Protein AF-A0A736A253-F1 (afdb_monomer_lite)

Radius of gyration: 16.9 Å; chains: 1; bounding box: 37×21×48 Å

Secondary structure (DSSP, 8-state):
-HHHHHHHHPPPBTTTBTTHHHHHHHHHHHHHHHHHHHHHHHHHHHHHHH--HHHHHHHHHHHHHHHHHHHHTT-

Sequence (75 aa):
TGWVRGFGFAPADYQQGEGYRIMYLHVPAAIWSMGIYAAMAVAAFTGLVWQMKMATLAVAAMAPVGAVYTFIALV

pLDDT: mean 86.5, std 12.4, range [54.25, 97.31]

Organism: Salmonella typhimurium (NCBI:txid90371)

Foldseek 3Di:
DQLCCLLPPDAADPVRGNVSSLCSQQVVLVVVLVVLVVLLVVLVVCCVPVVDPVSVVSNVVSVVVSVVSVVSNVD

InterPro domains:
  IPR002541 Cytochrome c assembly protein [PF01578] (10-75)
  IPR003557 Cytochrome c-type biogenesis protein CcmC [PR01386] (11-28)
  IPR003557 Cytochrome c-type biogenesis protein CcmC [PR01386] (28-48)
  IPR003557 Cytochrome c-type biogenesis protein CcmC [PR01386] (66-75)

Structure (mmCIF, N/CA/C/O backbone):
data_AF-A0A736A253-F1
#
_entry.id   AF-A0A736A253-F1
#
loop_
_atom_site.group_PDB
_atom_site.id
_atom_site.type_symbol
_atom_site.label_atom_id
_atom_site.label_alt_id
_atom_site.label_comp_id
_atom_site.label_asym_id
_atom_site.label_entity_id
_atom_site.label_seq_id
_atom_site.pdbx_PDB_ins_code
_atom_site.Cartn_x
_atom_site.Cartn_y
_atom_site.Cartn_z
_atom_site.occupancy
_atom_site.B_iso_or_equiv
_atom_site.auth_seq_id
_atom_site.auth_comp_id
_atom_site.auth_asym_id
_atom_site.auth_atom_id
_atom_site.pdbx_PDB_model_num
ATOM 1 N N . THR A 1 1 ? 12.89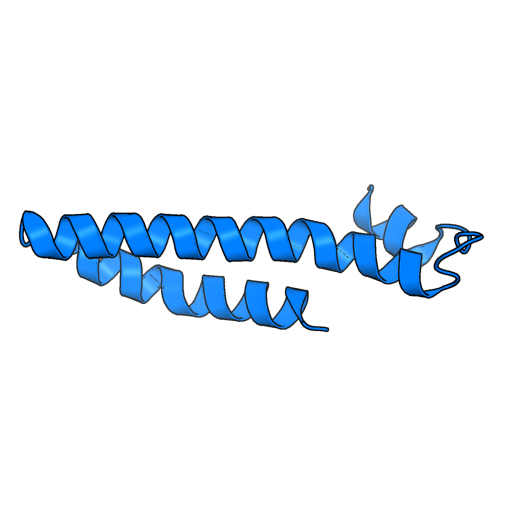7 -14.578 -9.920 1.00 54.25 1 THR A N 1
ATOM 2 C CA . THR A 1 1 ? 13.629 -14.393 -11.197 1.00 54.25 1 THR A CA 1
ATOM 3 C C . THR A 1 1 ? 13.017 -13.347 -12.130 1.00 54.25 1 THR A C 1
ATOM 5 O O . THR A 1 1 ? 13.777 -12.715 -12.850 1.00 54.25 1 THR A O 1
ATOM 8 N N . GLY A 1 2 ? 11.693 -13.107 -12.114 1.00 60.06 2 GLY A N 1
ATOM 9 C CA . GLY A 1 2 ? 11.040 -12.115 -12.993 1.00 60.06 2 GLY A CA 1
ATOM 10 C C . GLY A 1 2 ? 11.480 -10.659 -12.783 1.00 60.06 2 GLY A C 1
ATOM 11 O O . GLY A 1 2 ? 11.795 -9.987 -13.754 1.00 60.06 2 GLY A O 1
ATOM 12 N N . TRP A 1 3 ? 11.607 -10.207 -11.531 1.00 58.72 3 TRP A N 1
ATOM 13 C CA . TRP A 1 3 ? 11.995 -8.827 -11.190 1.00 58.72 3 TRP A CA 1
ATOM 14 C C . TRP A 1 3 ? 13.364 -8.406 -11.742 1.00 58.72 3 TRP A C 1
ATOM 16 O O . TRP A 1 3 ? 13.494 -7.348 -12.345 1.00 58.72 3 TRP A O 1
ATOM 26 N N . VAL A 1 4 ? 14.374 -9.269 -11.599 1.00 59.62 4 VAL A N 1
ATOM 27 C CA . VAL A 1 4 ? 15.751 -8.989 -12.048 1.00 59.62 4 VAL A CA 1
ATOM 28 C C . VAL A 1 4 ? 15.849 -8.949 -13.575 1.00 59.62 4 VAL A C 1
ATOM 30 O O . VAL A 1 4 ? 16.547 -8.108 -14.131 1.00 59.62 4 VAL A O 1
ATOM 33 N N . ARG A 1 5 ? 15.135 -9.841 -14.272 1.00 56.62 5 ARG A N 1
ATOM 34 C CA . ARG A 1 5 ? 15.157 -9.906 -15.741 1.00 56.62 5 ARG A CA 1
ATOM 35 C C . ARG A 1 5 ? 14.284 -8.833 -16.393 1.00 56.62 5 ARG A C 1
ATOM 37 O O . ARG A 1 5 ? 14.689 -8.290 -17.411 1.00 56.62 5 ARG A O 1
ATOM 44 N N . GLY A 1 6 ? 13.135 -8.512 -15.797 1.00 61.44 6 GLY A N 1
ATOM 45 C CA . GLY A 1 6 ? 12.228 -7.469 -16.282 1.00 61.44 6 GLY A CA 1
ATOM 46 C C . GLY A 1 6 ? 12.807 -6.067 -16.104 1.00 61.44 6 GLY A C 1
ATOM 47 O O . GLY A 1 6 ? 12.910 -5.317 -17.064 1.00 61.44 6 GLY A O 1
ATOM 48 N N . PHE A 1 7 ? 13.270 -5.727 -14.901 1.00 62.69 7 PHE A N 1
ATOM 49 C CA . PHE A 1 7 ? 13.800 -4.387 -14.641 1.00 62.69 7 PHE A CA 1
ATOM 50 C C . PHE A 1 7 ? 15.205 -4.180 -15.237 1.00 62.69 7 PHE A C 1
ATOM 52 O O . PHE A 1 7 ? 15.518 -3.100 -15.725 1.00 62.69 7 PHE A O 1
ATOM 59 N N . GLY A 1 8 ? 16.056 -5.216 -15.217 1.00 65.38 8 GLY A N 1
ATOM 60 C CA . GLY A 1 8 ? 17.465 -5.101 -15.615 1.00 65.38 8 GLY A CA 1
ATOM 61 C C . GLY A 1 8 ? 17.787 -5.447 -17.072 1.00 65.38 8 GLY A C 1
ATOM 62 O O . GLY A 1 8 ? 18.783 -4.953 -17.590 1.00 65.38 8 GLY A O 1
ATOM 63 N N . PHE A 1 9 ? 16.989 -6.291 -17.738 1.00 64.75 9 PHE A N 1
ATOM 64 C CA . PHE A 1 9 ? 17.337 -6.852 -19.057 1.00 64.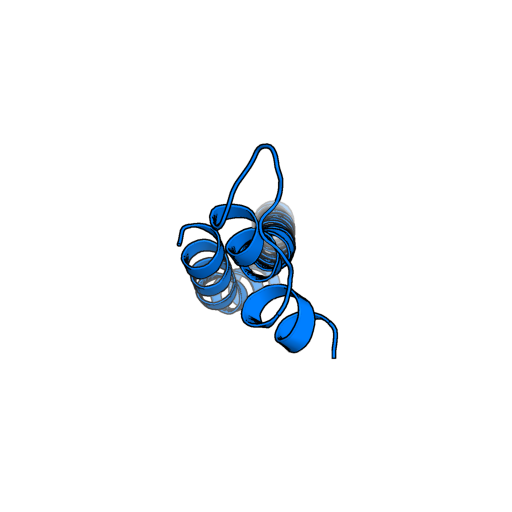75 9 PHE A CA 1
ATOM 65 C C . PHE A 1 9 ? 16.194 -6.817 -20.082 1.00 64.75 9 PHE A C 1
ATOM 67 O O . PHE A 1 9 ? 16.364 -7.335 -21.187 1.00 64.75 9 PHE A O 1
ATOM 74 N N . ALA A 1 10 ? 15.032 -6.240 -19.754 1.00 70.50 10 ALA A N 1
ATOM 75 C CA . ALA A 1 10 ? 13.948 -6.143 -20.725 1.00 70.50 10 ALA A CA 1
ATOM 76 C C . ALA A 1 10 ? 14.301 -5.130 -21.830 1.00 70.50 10 ALA A C 1
ATOM 78 O O . ALA A 1 10 ? 14.738 -4.016 -21.517 1.00 70.50 10 ALA A O 1
ATOM 79 N N . PRO A 1 11 ? 14.115 -5.478 -23.116 1.00 70.19 11 PRO A N 1
ATOM 80 C CA . PRO A 1 11 ? 14.282 -4.521 -24.203 1.00 70.19 11 PRO A CA 1
ATOM 81 C C . PRO A 1 11 ? 13.300 -3.353 -24.034 1.00 70.19 11 PRO A C 1
ATOM 83 O O . PRO A 1 11 ? 12.232 -3.515 -23.442 1.00 70.19 11 PRO A O 1
ATOM 86 N N . ALA A 1 12 ? 13.689 -2.172 -24.518 1.00 71.88 12 ALA A N 1
ATOM 87 C CA . ALA A 1 12 ? 12.806 -1.012 -2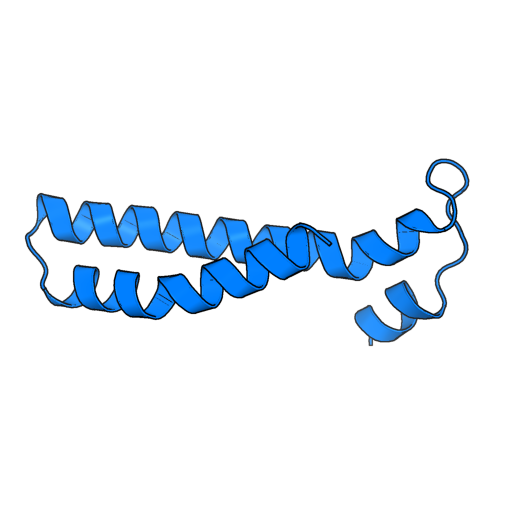4.534 1.00 71.88 12 ALA A CA 1
ATOM 88 C C . ALA A 1 12 ? 11.547 -1.330 -25.347 1.00 71.88 12 ALA A C 1
ATOM 90 O O . ALA A 1 12 ? 11.632 -1.936 -26.418 1.00 71.88 12 ALA A O 1
ATOM 91 N N . ASP A 1 13 ? 10.394 -0.925 -24.828 1.00 77.44 13 ASP A N 1
ATOM 92 C CA . ASP A 1 13 ? 9.143 -1.081 -25.555 1.00 77.44 13 ASP A CA 1
ATOM 93 C C . ASP A 1 13 ? 9.052 -0.037 -26.677 1.00 77.44 13 ASP A C 1
ATOM 95 O O . ASP A 1 13 ? 9.557 1.079 -26.548 1.00 77.44 13 ASP A O 1
ATOM 99 N N . TYR A 1 14 ? 8.402 -0.383 -27.788 1.00 69.62 14 TYR A N 1
ATOM 100 C CA . TYR A 1 14 ? 8.303 0.507 -28.948 1.00 69.62 14 TYR A CA 1
ATOM 101 C C . TYR A 1 14 ? 7.487 1.781 -28.657 1.00 69.62 14 TYR A C 1
ATOM 103 O O . TYR A 1 14 ? 7.772 2.829 -29.232 1.00 69.62 14 TYR A O 1
ATOM 111 N N . GLN A 1 15 ? 6.490 1.716 -27.765 1.00 79.81 15 GLN A N 1
ATOM 112 C CA . GLN A 1 15 ? 5.623 2.852 -27.429 1.00 79.81 15 GLN A CA 1
ATOM 113 C C . GLN A 1 15 ? 6.055 3.564 -26.145 1.00 79.81 15 GLN A C 1
ATOM 115 O O . GLN A 1 15 ? 5.932 4.783 -26.049 1.00 79.81 15 GLN A O 1
ATOM 120 N N . GLN A 1 16 ? 6.561 2.822 -25.160 1.00 69.06 16 GLN A N 1
ATOM 121 C CA . GLN A 1 16 ? 6.935 3.374 -23.851 1.00 69.06 16 GLN A CA 1
ATOM 122 C C . GLN A 1 16 ? 8.447 3.574 -23.659 1.00 69.06 16 GLN A C 1
ATOM 124 O O . GLN A 1 16 ? 8.874 4.109 -22.632 1.00 69.06 16 GLN A O 1
ATOM 129 N N . GLY A 1 17 ? 9.266 3.167 -24.632 1.00 79.12 17 GLY A N 1
ATOM 130 C CA . GLY A 1 17 ? 10.718 3.295 -24.587 1.00 79.12 17 GLY A CA 1
ATOM 131 C C . GLY A 1 17 ? 11.326 2.613 -23.359 1.00 79.12 17 GLY A C 1
ATOM 132 O O . GLY A 1 17 ? 10.930 1.520 -22.953 1.00 79.12 17 GLY A O 1
ATOM 133 N N . GLU A 1 18 ? 12.293 3.286 -22.738 1.00 76.75 18 GLU A N 1
ATOM 134 C CA . GLU A 1 18 ? 12.984 2.819 -21.528 1.00 76.75 18 GLU A CA 1
ATOM 135 C C . GLU A 1 18 ? 12.095 2.861 -20.267 1.00 76.75 18 GLU A C 1
ATOM 137 O O . GLU A 1 18 ? 12.338 2.119 -19.314 1.00 76.75 18 GLU A O 1
ATOM 142 N N . GLY A 1 19 ? 11.015 3.658 -20.272 1.00 74.88 19 GLY A N 1
ATOM 143 C CA . GLY A 1 19 ? 10.064 3.756 -19.155 1.00 74.88 19 GLY A CA 1
ATOM 144 C C . GLY A 1 19 ? 9.314 2.450 -18.873 1.00 74.88 19 GLY A C 1
ATOM 145 O O . GLY A 1 19 ? 8.903 2.200 -17.740 1.00 74.88 19 GLY A O 1
ATOM 146 N N . TYR A 1 20 ? 9.219 1.564 -19.869 1.00 79.62 20 TYR A N 1
ATOM 147 C CA . TYR A 1 20 ? 8.663 0.217 -19.724 1.00 79.62 20 TYR A CA 1
ATOM 148 C C . TYR A 1 20 ? 9.360 -0.608 -18.631 1.00 79.62 20 TYR A C 1
ATOM 150 O O . TYR A 1 20 ? 8.724 -1.404 -17.940 1.00 79.62 20 TYR A O 1
ATOM 158 N N . ARG A 1 21 ? 10.662 -0.389 -18.401 1.00 80.06 21 ARG A N 1
ATOM 159 C CA . ARG A 1 21 ? 11.405 -1.128 -17.370 1.00 80.06 21 A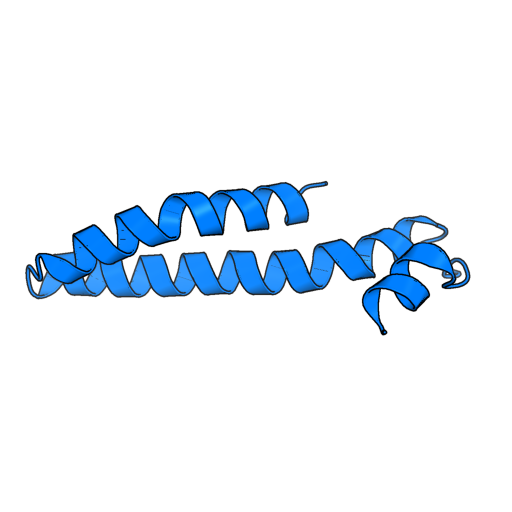RG A CA 1
ATOM 160 C C . ARG A 1 21 ? 10.910 -0.815 -15.959 1.00 80.06 21 ARG A C 1
ATOM 162 O O . ARG A 1 21 ? 10.865 -1.716 -15.123 1.00 80.06 21 ARG A O 1
ATOM 169 N N . ILE A 1 22 ? 10.473 0.423 -15.712 1.00 83.25 22 ILE A N 1
ATOM 170 C CA . ILE A 1 22 ? 9.978 0.866 -14.401 1.00 83.25 22 ILE A CA 1
ATOM 171 C C . ILE A 1 22 ? 8.645 0.191 -14.053 1.00 83.25 22 ILE A C 1
ATOM 173 O O . ILE A 1 22 ? 8.414 -0.132 -12.888 1.00 83.25 22 ILE A O 1
ATOM 177 N N . MET A 1 23 ? 7.808 -0.144 -15.044 1.00 85.25 23 MET A N 1
ATOM 178 C CA . MET A 1 23 ? 6.538 -0.850 -14.815 1.00 85.25 23 MET A CA 1
ATOM 179 C C . MET A 1 23 ? 6.707 -2.196 -14.105 1.00 85.25 23 MET A C 1
ATOM 181 O O . MET A 1 23 ? 5.829 -2.583 -13.335 1.00 85.25 23 MET A O 1
ATOM 185 N N . TYR A 1 24 ? 7.835 -2.887 -14.286 1.00 82.81 24 TYR A N 1
ATOM 186 C CA . TYR A 1 24 ? 8.098 -4.137 -13.569 1.00 82.81 24 TYR A CA 1
ATOM 187 C C . TYR A 1 24 ? 8.246 -3.957 -12.057 1.00 82.81 24 TYR A C 1
ATOM 189 O O . TYR A 1 24 ? 8.016 -4.913 -11.321 1.00 82.81 24 TYR A O 1
ATOM 197 N N . LEU A 1 25 ? 8.620 -2.759 -11.598 1.00 84.38 25 LEU A N 1
ATOM 198 C CA . LEU A 1 25 ? 8.647 -2.405 -10.181 1.00 84.38 25 LEU A CA 1
ATOM 199 C C . LEU A 1 25 ? 7.329 -1.754 -9.750 1.00 84.38 25 LEU A C 1
ATOM 201 O O . LEU A 1 25 ? 6.717 -2.159 -8.761 1.00 84.38 25 LEU A O 1
ATOM 205 N N . HIS A 1 26 ? 6.891 -0.772 -10.531 1.00 90.12 26 HIS A N 1
ATOM 206 C CA . HIS A 1 26 ? 5.770 0.100 -10.223 1.00 90.12 26 HIS A CA 1
ATOM 207 C C . HIS A 1 26 ? 4.429 -0.639 -10.204 1.00 90.12 26 HIS A C 1
ATOM 209 O O . HIS A 1 26 ? 3.666 -0.492 -9.255 1.00 90.12 26 HIS A O 1
ATOM 215 N N . VAL A 1 27 ? 4.130 -1.474 -11.209 1.00 91.19 27 VAL A N 1
ATOM 216 C CA . VAL A 1 27 ? 2.813 -2.129 -11.324 1.00 91.19 27 VAL A CA 1
ATOM 217 C C . VAL A 1 27 ? 2.549 -3.079 -10.152 1.00 91.19 27 VAL A C 1
ATOM 219 O O . VAL A 1 27 ? 1.497 -2.963 -9.519 1.00 91.19 27 VAL A O 1
ATOM 222 N N . PRO A 1 28 ? 3.474 -3.982 -9.774 1.00 91.12 28 PRO A N 1
ATOM 223 C CA . PRO A 1 28 ? 3.259 -4.799 -8.588 1.00 91.12 28 PRO A CA 1
ATOM 224 C C . PRO A 1 28 ? 3.217 -3.978 -7.289 1.00 91.12 28 PRO A C 1
ATOM 226 O O . PRO A 1 28 ? 2.431 -4.306 -6.401 1.00 91.12 28 PRO A O 1
ATOM 229 N N . ALA A 1 29 ? 4.022 -2.913 -7.166 1.00 92.75 29 ALA A N 1
ATOM 230 C CA . ALA A 1 29 ? 3.982 -2.030 -5.999 1.00 92.75 29 ALA A CA 1
ATOM 231 C C . ALA A 1 29 ? 2.621 -1.325 -5.864 1.00 92.75 29 ALA A C 1
ATOM 233 O O . ALA A 1 29 ? 2.065 -1.274 -4.767 1.00 92.75 29 ALA A O 1
ATOM 234 N N . ALA A 1 30 ? 2.041 -0.872 -6.979 1.00 93.50 30 ALA A N 1
ATOM 235 C CA . ALA A 1 30 ? 0.718 -0.260 -7.027 1.00 93.50 30 ALA A CA 1
ATOM 236 C C . ALA A 1 30 ? -0.387 -1.243 -6.607 1.00 93.50 30 ALA A C 1
ATOM 238 O O . ALA A 1 30 ? -1.268 -0.879 -5.829 1.00 93.50 30 ALA A O 1
ATOM 239 N N . ILE A 1 31 ? -0.322 -2.505 -7.054 1.00 95.81 31 ILE A N 1
ATOM 240 C CA . ILE A 1 31 ? -1.280 -3.551 -6.648 1.00 95.81 31 ILE A CA 1
ATOM 241 C C . ILE A 1 31 ? -1.249 -3.756 -5.126 1.00 95.81 31 ILE A C 1
ATOM 243 O O . ILE A 1 31 ? -2.304 -3.796 -4.488 1.00 95.81 31 ILE A O 1
ATOM 247 N N . TRP A 1 32 ? -0.057 -3.840 -4.527 1.00 94.75 32 TRP A N 1
ATOM 248 C CA . TRP A 1 32 ? 0.083 -3.990 -3.076 1.00 94.75 32 TRP A CA 1
ATOM 249 C C . TRP A 1 32 ? -0.351 -2.745 -2.302 1.00 94.75 32 TRP A C 1
ATOM 251 O O . TRP A 1 32 ? -1.046 -2.881 -1.296 1.00 94.75 32 TRP A O 1
ATOM 261 N N . SER A 1 33 ? -0.009 -1.546 -2.781 1.00 95.94 33 SER A N 1
ATOM 262 C CA . SER A 1 33 ? -0.466 -0.282 -2.188 1.00 95.94 33 SER A CA 1
ATOM 263 C C . SER A 1 33 ? -1.997 -0.225 -2.123 1.00 95.94 33 SER A C 1
ATOM 265 O O . SER A 1 33 ? -2.571 -0.060 -1.043 1.00 95.94 33 SER A O 1
ATOM 267 N N . MET A 1 34 ? -2.675 -0.463 -3.250 1.00 95.62 34 MET A N 1
ATOM 268 C CA . MET A 1 34 ? -4.139 -0.460 -3.314 1.00 95.62 34 MET A CA 1
ATOM 269 C C . MET A 1 34 ? -4.761 -1.548 -2.431 1.00 95.62 34 MET A C 1
ATOM 271 O O . MET A 1 34 ? -5.751 -1.289 -1.747 1.00 95.62 34 MET A O 1
ATOM 275 N N . GLY A 1 35 ? -4.168 -2.745 -2.396 1.00 96.88 35 GLY A N 1
ATOM 276 C CA . GLY A 1 35 ? -4.626 -3.837 -1.537 1.00 96.88 35 GLY A CA 1
ATOM 277 C C . GLY A 1 35 ? -4.551 -3.493 -0.046 1.00 96.88 35 GLY A C 1
ATOM 278 O O . GLY A 1 35 ? -5.506 -3.741 0.691 1.00 96.88 35 GLY A O 1
ATOM 279 N N . ILE A 1 36 ? -3.455 -2.869 0.398 1.00 96.44 36 ILE A N 1
ATOM 280 C CA . ILE A 1 36 ? -3.287 -2.456 1.798 1.00 96.44 36 ILE A CA 1
ATOM 281 C C . ILE A 1 36 ? -4.272 -1.342 2.156 1.00 96.44 36 ILE A C 1
ATOM 283 O O . ILE A 1 36 ? -4.906 -1.418 3.207 1.00 96.44 36 ILE A O 1
ATOM 287 N N . TYR A 1 37 ? -4.472 -0.344 1.291 1.00 95.81 37 TYR A N 1
ATOM 288 C CA . TYR A 1 37 ? -5.470 0.697 1.551 1.00 95.81 37 TYR A CA 1
ATOM 289 C C . TYR A 1 37 ? -6.900 0.156 1.578 1.00 95.81 37 TYR A C 1
ATOM 291 O O . TYR A 1 37 ? -7.685 0.576 2.426 1.00 95.81 37 TYR A O 1
ATOM 299 N N . ALA A 1 38 ? -7.237 -0.807 0.717 1.00 97.25 38 ALA A N 1
ATOM 300 C CA . ALA A 1 38 ? -8.529 -1.482 0.771 1.00 97.25 38 ALA A CA 1
ATOM 301 C C . ALA A 1 38 ? -8.706 -2.243 2.096 1.00 97.25 38 ALA A C 1
ATOM 303 O O . ALA A 1 38 ? -9.737 -2.109 2.756 1.00 97.25 38 ALA A O 1
ATOM 304 N N . ALA A 1 39 ? -7.682 -2.979 2.540 1.00 96.56 39 ALA A N 1
ATOM 305 C CA . ALA A 1 39 ? -7.700 -3.670 3.827 1.00 96.56 39 ALA A CA 1
ATOM 306 C C . ALA A 1 39 ? -7.819 -2.693 5.011 1.00 96.56 39 ALA A C 1
ATOM 308 O O . ALA A 1 39 ? -8.598 -2.936 5.933 1.00 96.56 39 ALA A O 1
ATOM 309 N N . MET A 1 40 ? -7.112 -1.559 4.971 1.00 96.94 40 MET A N 1
ATOM 310 C CA . MET A 1 40 ? -7.244 -0.486 5.959 1.00 96.94 40 MET A CA 1
ATOM 311 C C . MET A 1 40 ? -8.649 0.115 5.966 1.00 96.94 40 MET A C 1
ATOM 313 O O . MET A 1 40 ? -9.186 0.346 7.043 1.00 96.94 40 MET A O 1
ATOM 317 N N . ALA A 1 41 ? -9.261 0.341 4.801 1.00 96.62 41 ALA A N 1
ATOM 318 C CA . ALA A 1 41 ? -10.622 0.860 4.706 1.00 96.62 41 ALA A CA 1
ATOM 319 C C . ALA A 1 4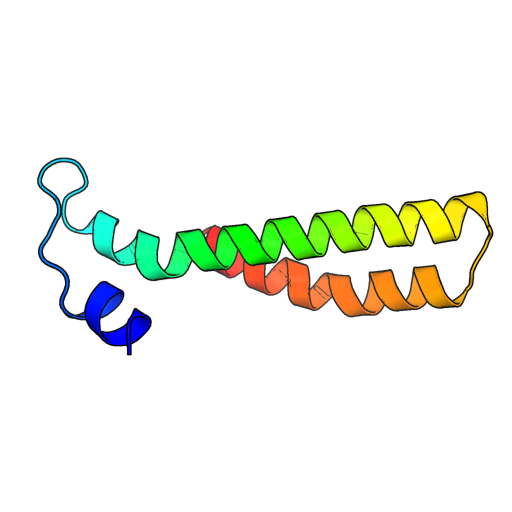1 ? -11.636 -0.108 5.333 1.00 96.62 41 ALA A C 1
ATOM 321 O O . ALA A 1 41 ? -12.481 0.312 6.123 1.00 96.62 41 ALA A O 1
ATOM 322 N N . VAL A 1 42 ? -11.508 -1.411 5.058 1.00 96.81 42 VAL A N 1
ATOM 323 C CA . VAL A 1 42 ? -12.352 -2.449 5.671 1.00 96.81 42 VAL A CA 1
ATOM 324 C C . VAL A 1 42 ? -12.127 -2.520 7.183 1.00 96.81 42 VAL A C 1
ATOM 326 O O . VAL A 1 42 ? -13.093 -2.556 7.939 1.00 96.81 42 VAL A O 1
ATOM 329 N N . ALA A 1 43 ? -10.876 -2.495 7.648 1.00 95.44 43 ALA A N 1
ATOM 330 C CA . ALA A 1 43 ? -10.557 -2.525 9.075 1.00 95.44 43 ALA A CA 1
ATOM 331 C C . ALA A 1 43 ? -11.024 -1.254 9.812 1.00 95.44 43 ALA A C 1
ATOM 333 O O . ALA A 1 43 ? -11.533 -1.330 10.927 1.00 95.44 43 ALA A O 1
ATOM 334 N N . ALA A 1 44 ? -10.916 -0.081 9.190 1.00 95.00 44 ALA A N 1
ATOM 335 C CA . ALA A 1 44 ? -11.436 1.162 9.748 1.00 95.00 44 ALA A CA 1
ATOM 336 C C . ALA A 1 44 ? -12.968 1.138 9.822 1.00 95.00 44 ALA A C 1
ATOM 338 O O . ALA A 1 44 ? -13.540 1.523 10.841 1.00 95.00 44 ALA A O 1
ATOM 339 N N . PHE A 1 45 ? -13.635 0.629 8.782 1.00 96.62 45 PHE A N 1
ATOM 340 C CA . PHE A 1 45 ? -15.085 0.456 8.772 1.00 96.62 45 PHE A CA 1
ATOM 341 C C . PHE A 1 45 ? -15.552 -0.503 9.873 1.00 96.62 45 PHE A C 1
ATOM 343 O O . PHE A 1 45 ? -16.468 -0.172 10.626 1.00 96.62 45 PHE A O 1
ATOM 350 N N . THR A 1 46 ? -14.902 -1.661 10.031 1.00 95.81 46 THR A N 1
ATOM 351 C CA . THR A 1 46 ? -15.265 -2.612 11.092 1.00 95.81 46 THR A CA 1
ATOM 352 C C . THR A 1 46 ? -14.985 -2.054 12.487 1.00 95.81 46 THR A C 1
ATOM 354 O O . THR A 1 46 ? -15.804 -2.223 13.392 1.00 95.81 46 THR A O 1
ATOM 357 N N . GLY A 1 47 ? -13.877 -1.325 12.653 1.00 94.56 47 GLY A N 1
ATOM 358 C CA . GLY A 1 47 ? -13.559 -0.583 13.870 1.00 94.56 47 GLY A CA 1
ATOM 359 C C . GLY A 1 47 ? -14.590 0.497 14.201 1.00 94.56 47 GLY A C 1
ATOM 360 O O . GLY A 1 47 ? -14.917 0.672 15.368 1.00 94.56 47 GLY A O 1
ATOM 361 N N . LEU A 1 48 ? -15.155 1.174 13.198 1.00 95.44 48 LEU A N 1
ATOM 362 C CA . LEU A 1 48 ? -16.178 2.203 13.394 1.00 95.44 48 LEU A CA 1
ATOM 363 C C . LEU A 1 48 ? -17.550 1.605 13.740 1.00 95.44 48 LEU A C 1
ATOM 365 O O . LEU A 1 48 ? -18.192 2.065 14.680 1.00 95.44 48 LEU A O 1
ATOM 369 N N . VAL A 1 49 ? -18.000 0.581 13.012 1.00 97.31 49 VAL A N 1
ATOM 370 C CA . VAL A 1 49 ? -19.348 0.011 13.183 1.00 97.31 49 VAL A CA 1
ATOM 371 C C . VAL A 1 49 ? -19.447 -0.845 14.444 1.00 97.31 49 VAL A C 1
ATOM 373 O O . VAL A 1 49 ? -20.392 -0.696 15.214 1.00 97.31 49 VAL A O 1
ATOM 376 N N . TRP A 1 50 ? -18.466 -1.720 14.682 1.00 97.12 50 TRP A N 1
ATOM 377 C CA . TRP A 1 50 ? -18.488 -2.663 15.809 1.00 97.12 50 TRP A CA 1
ATOM 378 C C . TRP A 1 50 ? -17.573 -2.257 16.967 1.00 97.12 50 TRP A C 1
ATOM 380 O O . TRP A 1 50 ? -17.459 -3.005 17.936 1.00 97.12 50 TRP A O 1
ATOM 390 N N . GLN A 1 51 ? -16.918 -1.091 16.894 1.00 92.44 51 GLN A N 1
ATOM 391 C CA . GLN A 1 51 ? -16.061 -0.563 17.970 1.00 92.44 51 GLN A CA 1
ATOM 392 C C . GLN A 1 51 ? -14.967 -1.559 18.406 1.00 92.44 51 GLN A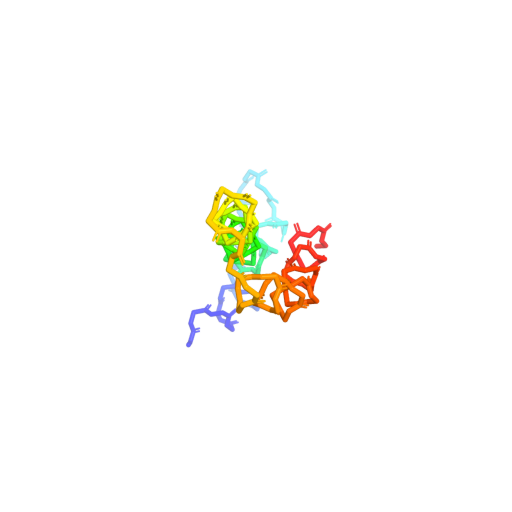 C 1
ATOM 394 O O . GLN A 1 51 ? -14.563 -1.636 19.570 1.00 92.44 51 GLN A O 1
ATOM 399 N N . MET A 1 52 ? -14.464 -2.344 17.449 1.00 93.25 52 MET A N 1
ATOM 400 C CA . MET A 1 52 ? -13.428 -3.341 17.689 1.00 93.25 52 MET A CA 1
ATOM 401 C C . MET A 1 52 ? -12.061 -2.678 17.877 1.00 93.25 52 MET A C 1
ATOM 403 O O . MET A 1 52 ? -11.425 -2.259 16.913 1.00 93.25 52 MET A O 1
ATOM 407 N N . LYS A 1 53 ? -11.547 -2.680 19.113 1.00 89.94 53 LYS A N 1
ATOM 408 C CA . LYS A 1 53 ? -10.219 -2.123 19.446 1.00 89.94 53 LYS A CA 1
ATOM 409 C C . LYS A 1 53 ? -9.080 -2.699 18.594 1.00 89.94 53 LYS A C 1
ATOM 411 O O . LYS A 1 53 ? -8.172 -1.971 18.203 1.00 89.94 53 LYS A O 1
ATOM 416 N N . MET A 1 54 ? -9.147 -3.993 18.274 1.00 93.75 54 MET A N 1
ATOM 417 C CA . MET A 1 54 ? -8.139 -4.662 17.442 1.00 93.75 54 MET A CA 1
ATOM 418 C C . MET A 1 54 ? -8.120 -4.142 16.001 1.00 93.75 54 MET A C 1
ATOM 420 O O . MET A 1 54 ? -7.058 -4.111 15.386 1.00 93.75 54 MET A O 1
ATOM 424 N N . ALA A 1 55 ? -9.263 -3.700 15.471 1.00 92.00 55 ALA A N 1
ATOM 425 C CA . ALA A 1 55 ? -9.350 -3.190 14.108 1.00 92.00 55 ALA A CA 1
ATOM 426 C C . ALA A 1 55 ? -8.600 -1.854 13.965 1.00 92.00 55 ALA A C 1
ATOM 428 O O . ALA A 1 55 ? -7.841 -1.670 13.017 1.00 92.00 55 ALA A O 1
ATOM 429 N N . THR A 1 56 ? -8.702 -0.968 14.961 1.00 91.06 56 THR A N 1
ATOM 430 C CA . THR A 1 56 ? -7.947 0.297 14.994 1.00 91.06 56 THR A CA 1
ATOM 431 C C . THR A 1 56 ? -6.437 0.065 15.084 1.00 91.06 56 THR A C 1
ATOM 433 O O . THR A 1 56 ? -5.665 0.736 14.399 1.00 91.06 56 THR A O 1
ATOM 436 N N . LEU A 1 57 ? -6.002 -0.920 15.880 1.00 94.56 57 LEU A N 1
ATOM 437 C CA . LEU A 1 57 ? -4.589 -1.310 15.960 1.00 94.56 57 LEU A CA 1
ATOM 438 C C . LEU A 1 57 ? -4.083 -1.896 14.633 1.00 94.56 57 LEU A C 1
ATOM 440 O O . LEU A 1 57 ? -2.973 -1.581 14.210 1.00 94.56 57 LEU A O 1
ATOM 444 N N . ALA A 1 58 ? -4.904 -2.698 13.950 1.00 94.38 58 ALA A N 1
ATOM 445 C CA . ALA A 1 58 ? -4.570 -3.240 12.637 1.00 94.38 58 ALA A CA 1
ATOM 446 C C . ALA A 1 58 ? -4.380 -2.127 11.592 1.00 94.38 58 ALA A C 1
ATOM 448 O O . ALA A 1 58 ? -3.401 -2.152 10.849 1.00 94.38 58 ALA A O 1
ATOM 449 N N . VAL A 1 59 ? -5.258 -1.116 11.565 1.00 95.44 59 VAL A N 1
ATOM 450 C CA . VAL A 1 59 ? -5.106 0.059 10.684 1.00 95.44 59 VAL A CA 1
ATOM 451 C C . VAL A 1 59 ? -3.798 0.800 10.971 1.00 95.44 59 VAL A C 1
ATOM 453 O O . VAL A 1 59 ? -3.064 1.114 10.035 1.00 95.44 59 VAL A O 1
ATOM 456 N N . ALA A 1 60 ? -3.471 1.033 12.246 1.00 95.00 60 ALA A N 1
ATOM 457 C CA . ALA A 1 60 ? -2.229 1.699 12.638 1.00 95.00 60 ALA A CA 1
ATOM 458 C C . ALA A 1 60 ? -0.976 0.914 12.205 1.00 95.00 60 ALA A C 1
ATOM 460 O O . ALA A 1 60 ? -0.002 1.514 11.757 1.00 95.00 60 ALA A O 1
ATOM 461 N N . ALA A 1 61 ? -1.011 -0.419 12.287 1.00 95.31 61 ALA A N 1
ATOM 462 C CA . ALA A 1 61 ? 0.084 -1.279 11.841 1.00 95.31 61 ALA A CA 1
ATOM 463 C C . ALA A 1 61 ? 0.226 -1.331 10.308 1.00 95.31 61 ALA A C 1
ATOM 465 O O . ALA A 1 61 ? 1.340 -1.392 9.791 1.00 95.31 61 ALA A O 1
ATOM 466 N N . MET A 1 62 ? -0.889 -1.289 9.572 1.00 96.00 62 MET A N 1
ATOM 467 C CA . MET A 1 62 ? -0.890 -1.325 8.105 1.00 96.00 62 MET A CA 1
ATOM 468 C C . MET A 1 62 ? -0.483 0.011 7.469 1.00 96.00 62 MET A C 1
ATOM 470 O O . MET A 1 62 ? 0.133 0.008 6.404 1.00 96.00 62 MET A O 1
ATOM 474 N N . ALA A 1 63 ? -0.776 1.142 8.119 1.00 94.50 63 ALA A N 1
ATOM 475 C CA . ALA A 1 63 ? -0.506 2.484 7.601 1.00 94.50 63 ALA A CA 1
ATOM 476 C C . ALA A 1 63 ? 0.940 2.719 7.101 1.00 94.50 63 ALA A C 1
ATOM 478 O O . ALA A 1 63 ? 1.087 3.170 5.961 1.00 94.50 63 ALA A O 1
ATOM 479 N N . PRO A 1 64 ? 2.015 2.408 7.861 1.00 95.50 64 PRO A N 1
ATOM 480 C CA . PRO A 1 64 ? 3.382 2.615 7.378 1.00 95.50 64 PRO A CA 1
ATOM 481 C C . PRO A 1 64 ? 3.735 1.695 6.205 1.00 95.50 64 PRO A C 1
ATOM 483 O O . PRO A 1 64 ? 4.422 2.120 5.280 1.00 95.50 64 PRO A O 1
ATOM 486 N N . VAL A 1 65 ? 3.238 0.453 6.203 1.00 95.25 65 VAL A N 1
ATOM 487 C CA . VAL A 1 65 ? 3.496 -0.507 5.118 1.00 95.25 65 VAL A CA 1
ATOM 488 C C . VAL A 1 65 ? 2.834 -0.028 3.828 1.00 95.25 65 VAL A C 1
ATOM 490 O O . VAL A 1 65 ? 3.485 0.020 2.787 1.00 95.25 65 VAL A O 1
ATOM 493 N N . GLY A 1 66 ? 1.568 0.393 3.911 1.00 94.44 66 GLY A N 1
ATOM 494 C CA . GLY A 1 66 ? 0.843 0.984 2.790 1.00 94.44 66 GLY A CA 1
ATOM 495 C C . GLY A 1 66 ? 1.583 2.194 2.230 1.00 94.44 66 GLY A C 1
ATOM 496 O O . GLY A 1 66 ? 1.868 2.222 1.039 1.00 94.44 66 GLY A O 1
ATOM 497 N N . ALA A 1 67 ? 1.991 3.133 3.090 1.00 94.56 67 ALA A N 1
ATOM 498 C CA . ALA A 1 67 ? 2.721 4.335 2.685 1.00 94.56 67 ALA A CA 1
ATOM 499 C C . ALA A 1 67 ? 4.018 4.031 1.913 1.00 94.56 67 ALA A C 1
ATOM 501 O O . ALA A 1 67 ? 4.296 4.692 0.913 1.00 94.56 67 ALA A O 1
ATOM 502 N N . VAL A 1 68 ? 4.784 3.015 2.328 1.00 96.06 68 VAL A N 1
ATOM 503 C CA . VAL A 1 68 ? 6.008 2.598 1.623 1.00 96.06 68 VAL A CA 1
ATOM 504 C C . VAL A 1 68 ? 5.691 2.061 0.228 1.00 96.06 68 VAL A C 1
ATOM 506 O O . VAL A 1 68 ? 6.329 2.478 -0.736 1.00 96.06 68 VAL A O 1
ATOM 509 N N . TYR A 1 69 ? 4.691 1.185 0.086 1.00 93.94 69 TYR A N 1
ATOM 510 C CA . TYR A 1 69 ? 4.295 0.678 -1.234 1.00 93.94 69 TYR A CA 1
ATOM 511 C C . TYR A 1 69 ? 3.772 1.788 -2.145 1.00 93.94 69 TYR A C 1
ATOM 513 O O . TYR A 1 69 ? 4.083 1.791 -3.332 1.00 93.94 69 TYR A O 1
ATOM 521 N N . THR A 1 70 ? 3.032 2.753 -1.599 1.00 94.75 70 THR A N 1
ATOM 522 C CA . THR A 1 70 ? 2.555 3.917 -2.357 1.00 94.75 70 THR A CA 1
ATOM 523 C C . THR A 1 70 ? 3.709 4.788 -2.818 1.00 94.75 70 THR A C 1
ATOM 525 O O . THR A 1 70 ? 3.718 5.224 -3.959 1.00 94.75 70 THR A O 1
ATOM 528 N N . PHE A 1 71 ? 4.705 5.015 -1.961 1.00 94.88 71 PHE A N 1
ATOM 529 C CA . PHE A 1 71 ? 5.891 5.775 -2.336 1.00 94.88 71 PHE A CA 1
ATOM 530 C C . PHE A 1 71 ? 6.662 5.090 -3.471 1.00 94.88 71 PHE A C 1
ATOM 532 O O . PHE A 1 71 ? 7.004 5.739 -4.454 1.00 94.88 71 PHE A O 1
ATOM 539 N N . ILE A 1 72 ? 6.869 3.772 -3.378 1.00 91.69 72 ILE A N 1
ATOM 540 C CA . ILE A 1 72 ? 7.510 2.983 -4.443 1.00 91.69 72 ILE A CA 1
ATOM 541 C C . ILE A 1 72 ? 6.679 3.024 -5.732 1.00 91.69 72 ILE A C 1
ATOM 543 O O . ILE A 1 72 ? 7.239 3.064 -6.817 1.00 91.69 72 ILE A O 1
ATOM 547 N N . ALA A 1 73 ? 5.351 3.037 -5.625 1.00 91.44 73 ALA A N 1
ATOM 548 C CA . ALA A 1 73 ? 4.445 3.153 -6.762 1.00 91.44 73 ALA A CA 1
ATOM 549 C C . ALA A 1 73 ? 4.281 4.591 -7.291 1.00 91.44 73 ALA A C 1
ATOM 551 O O . ALA A 1 73 ? 3.453 4.804 -8.161 1.00 91.44 73 ALA A O 1
ATOM 552 N N . LEU A 1 74 ? 4.991 5.599 -6.783 1.00 89.94 74 LEU A N 1
ATOM 553 C CA . LEU A 1 74 ? 4.950 6.973 -7.315 1.00 89.94 74 LEU A CA 1
ATOM 554 C C . LEU A 1 74 ? 6.273 7.401 -7.963 1.00 89.94 74 LEU A C 1
ATOM 556 O O . LEU A 1 74 ? 6.339 8.477 -8.557 1.00 89.94 74 LEU A O 1
ATOM 560 N N . VAL A 1 75 ? 7.300 6.563 -7.841 1.00 77.94 75 VAL A N 1
ATOM 561 C CA . VAL A 1 75 ? 8.645 6.734 -8.402 1.00 77.94 75 VAL A CA 1
ATOM 562 C C . VAL A 1 75 ? 8.843 5.732 -9.535 1.00 77.94 75 VAL A C 1
ATOM 564 O O . VAL A 1 75 ? 9.536 6.099 -10.508 1.00 77.94 75 VAL A O 1
#